Protein AF-T0ZLE6-F1 (afdb_monomer_lite)

Foldseek 3Di:
DPPPPPPPCLAEDEDDDDLDQPDDVVLLVVLLVVLQVCVVVSHHYDYPPRCHHNVVSNVNND

Organism: NCBI:txid410659

Secondary structure (DSSP, 8-state):
-----------EEE------TTS-HHHHHHHHHHHHHHHHTTPEEE-----STHHHHHHHH-

Sequence (62 aa):
MSVTSEQMITRSVCVYCASSRTSHPEYRQAAFKLGEVLAKQGIAILYGGGAVGSMGALADGA

Radius of gyration: 14.56 Å; chains: 1; bounding box: 21×13×55 Å

Structure (mmCIF, N/CA/C/O backbone):
data_AF-T0ZLE6-F1
#
_entry.id   AF-T0ZLE6-F1
#
loop_
_atom_site.group_PDB
_atom_site.id
_atom_site.type_symbol
_atom_site.label_atom_id
_atom_site.label_alt_id
_atom_site.label_comp_id
_atom_site.label_asym_id
_atom_site.label_entity_id
_atom_site.label_seq_id
_atom_site.pdbx_PDB_ins_code
_atom_site.Cartn_x
_atom_site.Cartn_y
_atom_site.Cartn_z
_atom_site.occupancy
_atom_site.B_iso_or_equiv
_atom_site.auth_seq_id
_atom_site.auth_comp_id
_atom_site.auth_asym_id
_atom_site.auth_atom_id
_atom_site.pdbx_PDB_model_num
ATOM 1 N N . MET A 1 1 ? -4.787 -2.429 39.634 1.00 43.88 1 MET A N 1
ATOM 2 C CA . MET A 1 1 ? -5.402 -2.256 38.302 1.00 43.88 1 MET A CA 1
ATOM 3 C C . MET A 1 1 ? -4.290 -1.811 37.363 1.00 43.88 1 MET A C 1
ATOM 5 O O . MET A 1 1 ? -4.147 -0.637 37.080 1.00 43.88 1 MET A O 1
ATOM 9 N N . SER A 1 2 ? -3.276 -2.648 37.151 1.00 37.00 2 SER A N 1
ATOM 10 C CA . SER A 1 2 ? -3.265 -3.656 36.078 1.00 37.00 2 SER A CA 1
ATOM 11 C C . SER A 1 2 ? -3.616 -2.990 34.755 1.00 37.00 2 SER A C 1
ATOM 13 O O . SER A 1 2 ? -4.741 -3.087 34.282 1.00 37.00 2 SER A O 1
ATOM 15 N N . VAL A 1 3 ? -2.650 -2.228 34.244 1.00 51.88 3 VAL A N 1
ATOM 16 C CA . VAL A 1 3 ? -2.616 -1.743 32.867 1.00 51.88 3 VAL A CA 1
ATOM 17 C C . VAL A 1 3 ? -2.799 -2.982 32.000 1.00 51.88 3 VAL A C 1
ATOM 19 O O . VAL A 1 3 ? -1.928 -3.851 31.983 1.00 51.88 3 VAL A O 1
ATOM 22 N N . THR A 1 4 ? -3.970 -3.127 31.388 1.00 53.16 4 THR A N 1
ATOM 23 C CA . THR A 1 4 ? -4.235 -4.200 30.439 1.00 53.16 4 THR A CA 1
ATOM 24 C C . THR A 1 4 ? -3.284 -3.992 29.273 1.00 53.16 4 THR A C 1
ATOM 26 O O . THR A 1 4 ? -3.513 -3.165 28.396 1.00 53.16 4 THR A O 1
ATOM 29 N N . SER A 1 5 ? -2.170 -4.712 29.304 1.00 60.22 5 SER A N 1
ATOM 30 C CA . SER A 1 5 ? -1.328 -4.972 28.151 1.00 60.22 5 SER A CA 1
ATOM 31 C C . SER A 1 5 ? -2.111 -5.867 27.191 1.00 60.22 5 SER A C 1
ATOM 33 O O . SER A 1 5 ? -1.809 -7.043 27.037 1.00 60.22 5 SER A O 1
ATOM 35 N N . GLU A 1 6 ? -3.151 -5.330 26.560 1.00 53.34 6 GLU A N 1
ATOM 36 C CA . GLU A 1 6 ? -3.444 -5.774 25.210 1.00 53.34 6 GLU A CA 1
ATOM 37 C C . GLU A 1 6 ? -2.400 -5.070 24.357 1.00 53.34 6 GLU A C 1
ATOM 39 O O . GLU A 1 6 ? -2.511 -3.881 24.059 1.00 53.34 6 GLU A O 1
ATOM 44 N N . GLN A 1 7 ? -1.330 -5.780 23.995 1.00 54.03 7 GLN A N 1
ATOM 45 C CA . GLN A 1 7 ? -0.682 -5.476 22.731 1.00 54.03 7 GLN A CA 1
ATOM 46 C C . GLN A 1 7 ? -1.818 -5.358 21.709 1.00 54.03 7 GLN A C 1
ATOM 48 O O . GLN A 1 7 ? -2.422 -6.367 21.354 1.00 54.03 7 GLN A O 1
ATOM 53 N N . MET A 1 8 ? -2.151 -4.135 21.279 1.00 53.28 8 MET A N 1
ATOM 54 C CA . MET A 1 8 ? -2.932 -3.927 20.069 1.00 53.28 8 MET A CA 1
ATOM 55 C C . MET A 1 8 ? -2.125 -4.610 18.978 1.00 53.28 8 MET A C 1
ATOM 57 O O . MET A 1 8 ? -1.142 -4.057 18.486 1.00 53.28 8 MET A O 1
ATOM 61 N N . ILE A 1 9 ? -2.466 -5.861 18.674 1.00 58.06 9 ILE A N 1
ATOM 62 C CA . ILE A 1 9 ? -1.910 -6.559 17.532 1.00 58.06 9 ILE A CA 1
ATOM 63 C C . ILE A 1 9 ? -2.475 -5.791 16.347 1.00 58.06 9 ILE A C 1
ATOM 65 O O . ILE A 1 9 ? -3.570 -6.088 15.872 1.00 58.06 9 ILE A O 1
ATOM 69 N N . THR A 1 10 ? -1.758 -4.757 15.908 1.00 67.50 10 THR A N 1
ATOM 70 C CA . THR A 1 10 ? -1.989 -4.119 14.622 1.00 67.50 10 THR A CA 1
ATOM 71 C C . THR A 1 10 ? -1.752 -5.223 13.609 1.00 67.50 10 THR A C 1
ATOM 73 O O . THR A 1 10 ? -0.608 -5.556 13.282 1.00 67.50 10 THR A O 1
ATOM 76 N N . ARG A 1 11 ? -2.839 -5.899 13.217 1.00 83.06 11 ARG A N 1
ATOM 77 C CA . ARG A 1 11 ? -2.801 -6.993 12.249 1.00 83.06 11 ARG A CA 1
ATOM 78 C C . ARG A 1 11 ? -2.132 -6.399 11.030 1.00 83.06 11 ARG A C 1
ATOM 80 O O . ARG A 1 11 ? -2.604 -5.400 10.501 1.00 83.06 11 ARG A O 1
ATOM 87 N N . SER A 1 12 ? -0.982 -6.947 10.677 1.00 86.44 12 SER A N 1
ATOM 88 C CA . SER A 1 12 ? -0.156 -6.412 9.613 1.00 86.44 12 SER A CA 1
ATOM 89 C C . SER A 1 12 ? 0.190 -7.515 8.633 1.00 86.44 12 SER A C 1
ATOM 91 O O . SER A 1 12 ? 0.490 -8.642 9.026 1.00 86.44 12 SER A O 1
ATOM 93 N N . VAL A 1 13 ? 0.083 -7.205 7.345 1.00 87.88 13 VAL A N 1
ATOM 94 C CA . VAL A 1 13 ? 0.317 -8.157 6.259 1.00 87.88 13 VAL A CA 1
ATOM 95 C C . VAL A 1 13 ? 1.479 -7.654 5.424 1.00 87.88 13 VAL A C 1
ATOM 97 O O . VAL A 1 13 ? 1.430 -6.554 4.879 1.00 87.88 13 VAL A O 1
ATOM 100 N N . CYS A 1 14 ? 2.528 -8.473 5.325 1.00 87.94 14 CYS A N 1
ATOM 101 C CA . CYS A 1 14 ? 3.642 -8.207 4.427 1.00 87.94 14 CYS A CA 1
ATOM 102 C C . CYS A 1 14 ? 3.279 -8.663 3.013 1.00 87.94 14 CYS A C 1
ATOM 104 O O . CYS A 1 14 ? 3.025 -9.846 2.785 1.00 87.94 14 CYS A O 1
ATOM 106 N N . VAL A 1 15 ? 3.243 -7.727 2.070 1.00 84.12 15 VAL A N 1
ATOM 107 C CA . VAL A 1 15 ? 2.872 -7.987 0.682 1.00 84.12 15 VAL A CA 1
ATOM 108 C C . VAL A 1 15 ? 4.106 -7.854 -0.203 1.00 84.12 15 VAL A C 1
ATOM 110 O O . VAL A 1 15 ? 4.701 -6.782 -0.332 1.00 84.12 15 VAL A O 1
ATOM 113 N N . TYR A 1 16 ? 4.470 -8.956 -0.856 1.00 83.75 16 TYR A N 1
ATOM 114 C CA . TYR A 1 16 ? 5.504 -8.973 -1.884 1.00 83.75 16 TYR A CA 1
ATOM 115 C C . TYR A 1 16 ? 4.876 -8.761 -3.261 1.00 83.75 16 TYR A C 1
ATOM 117 O O . TYR A 1 16 ? 4.134 -9.603 -3.763 1.00 83.75 16 TYR A O 1
ATOM 125 N N . CYS A 1 17 ? 5.208 -7.638 -3.895 1.00 75.75 17 CYS A N 1
ATOM 126 C CA . CYS A 1 17 ? 4.785 -7.316 -5.253 1.00 75.75 17 CYS A CA 1
ATOM 127 C C . CYS A 1 17 ? 5.984 -6.942 -6.125 1.00 75.75 17 CYS A C 1
ATOM 129 O O . CYS A 1 17 ? 6.977 -6.395 -5.647 1.00 75.75 17 CYS A O 1
ATOM 131 N N . ALA A 1 18 ? 5.875 -7.187 -7.431 1.00 71.25 18 ALA A N 1
ATOM 132 C CA . ALA A 1 18 ? 6.881 -6.745 -8.388 1.00 71.25 18 ALA A CA 1
ATOM 133 C C . ALA A 1 18 ? 6.916 -5.204 -8.476 1.00 71.25 18 ALA A C 1
ATOM 135 O O . ALA A 1 18 ? 5.880 -4.559 -8.675 1.00 71.25 18 ALA A O 1
ATOM 136 N N . SER A 1 19 ? 8.118 -4.619 -8.380 1.00 63.31 19 SER A N 1
ATOM 137 C CA . SER A 1 19 ? 8.361 -3.181 -8.616 1.00 63.31 19 SER A CA 1
ATOM 138 C C . SER A 1 19 ? 8.372 -2.812 -10.107 1.00 63.31 19 SER A C 1
ATOM 140 O O . SER A 1 19 ? 8.462 -1.637 -10.472 1.00 63.31 19 SER A O 1
ATOM 142 N N . SER A 1 20 ? 8.280 -3.812 -10.985 1.00 67.25 20 SER A N 1
ATOM 143 C CA . SER A 1 20 ? 8.322 -3.648 -12.431 1.00 67.25 20 SER A CA 1
ATOM 144 C C . SER A 1 20 ? 7.107 -2.867 -12.935 1.00 67.25 20 SER A C 1
ATOM 146 O O . SER A 1 20 ? 5.958 -3.206 -12.654 1.00 67.25 20 SER A O 1
ATOM 148 N N . ARG A 1 21 ? 7.355 -1.830 -13.743 1.00 62.41 21 ARG A N 1
ATOM 149 C CA . ARG A 1 21 ? 6.301 -1.087 -14.463 1.00 62.41 21 ARG A CA 1
ATOM 150 C C . ARG A 1 21 ? 5.697 -1.886 -15.626 1.00 62.41 21 ARG A C 1
ATOM 152 O O . ARG A 1 21 ? 4.672 -1.481 -16.157 1.00 62.41 21 ARG A O 1
ATOM 159 N N . THR A 1 22 ? 6.338 -2.991 -16.002 1.00 69.19 22 THR A N 1
ATOM 160 C CA . THR A 1 22 ? 5.967 -3.870 -17.120 1.00 69.19 22 THR A CA 1
ATOM 161 C C . THR A 1 22 ? 4.921 -4.922 -16.739 1.00 69.19 22 THR A C 1
ATOM 163 O O . THR A 1 22 ? 4.476 -5.678 -17.596 1.00 69.19 22 THR A O 1
ATOM 166 N N . SER A 1 23 ? 4.532 -5.011 -15.463 1.00 69.06 23 SER A N 1
ATOM 167 C CA . SER A 1 23 ? 3.485 -5.942 -15.038 1.00 69.06 23 SER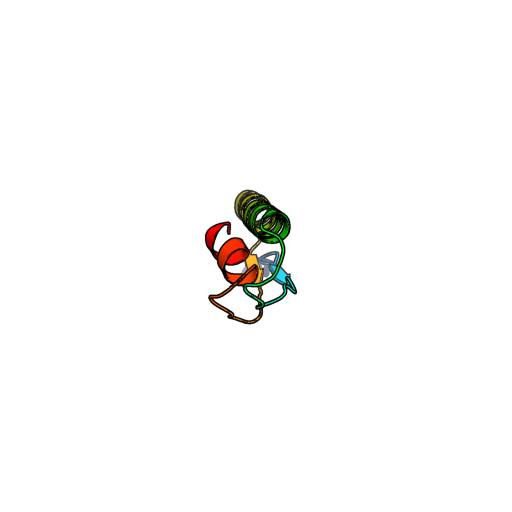 A CA 1
ATOM 168 C C . SER A 1 23 ? 2.141 -5.566 -15.662 1.00 69.06 23 SER A C 1
ATOM 170 O O . SER A 1 23 ? 1.804 -4.385 -15.761 1.00 69.06 23 SER A O 1
ATOM 172 N N . HIS A 1 24 ? 1.372 -6.581 -16.063 1.00 77.12 24 HIS A N 1
ATOM 173 C CA . HIS A 1 24 ? 0.049 -6.403 -16.664 1.00 77.12 24 HIS A CA 1
ATOM 174 C C . HIS A 1 24 ? -0.840 -5.507 -15.773 1.00 77.12 24 HIS A C 1
ATOM 176 O O . HIS A 1 24 ? -0.797 -5.653 -14.546 1.00 77.12 24 HIS A O 1
ATOM 182 N N . PRO A 1 25 ? -1.652 -4.595 -16.343 1.00 80.25 25 PRO A N 1
ATOM 183 C CA . PRO A 1 25 ? -2.471 -3.648 -15.575 1.00 80.25 25 PRO A CA 1
ATOM 184 C C . PRO A 1 25 ? -3.418 -4.322 -14.571 1.00 80.25 25 PRO A C 1
ATOM 186 O O . PRO A 1 25 ? -3.707 -3.751 -13.520 1.00 80.25 25 PRO A O 1
ATOM 189 N N . GLU A 1 26 ? -3.831 -5.559 -14.841 1.00 85.12 26 GLU A N 1
ATOM 190 C CA . GLU A 1 26 ? -4.637 -6.373 -13.926 1.00 85.12 26 GLU A CA 1
ATOM 191 C C . GLU A 1 26 ? -3.950 -6.614 -12.575 1.00 85.12 26 GLU A C 1
ATOM 193 O O . GLU A 1 26 ? -4.607 -6.559 -11.538 1.00 85.12 26 GLU A O 1
ATOM 198 N N . TYR A 1 27 ? -2.623 -6.788 -12.547 1.00 83.75 27 TYR A N 1
ATOM 199 C CA . TYR A 1 27 ? -1.879 -6.970 -11.296 1.00 83.75 27 TYR A CA 1
ATOM 200 C C . TYR A 1 27 ? -1.856 -5.699 -10.447 1.00 83.75 27 TYR A C 1
ATOM 202 O O . TYR A 1 27 ? -1.945 -5.778 -9.224 1.00 83.75 27 TYR A O 1
ATOM 210 N N . ARG A 1 28 ? -1.800 -4.520 -11.080 1.00 82.56 28 ARG A N 1
ATOM 211 C CA . ARG A 1 28 ? -1.956 -3.242 -10.369 1.00 82.56 28 ARG A CA 1
ATOM 212 C C . ARG A 1 28 ? -3.343 -3.111 -9.763 1.00 82.56 28 ARG A C 1
ATOM 214 O O . ARG A 1 28 ? -3.469 -2.704 -8.614 1.00 82.56 28 ARG A O 1
ATOM 221 N N . GLN A 1 29 ? -4.374 -3.461 -10.524 1.00 86.62 29 GLN A N 1
ATOM 222 C CA . GLN A 1 29 ? -5.751 -3.349 -10.060 1.00 86.62 29 GLN A CA 1
ATOM 223 C C . GLN A 1 29 ? -6.052 -4.347 -8.932 1.00 86.62 29 GLN A C 1
ATOM 225 O O . GLN A 1 29 ? -6.746 -4.007 -7.976 1.00 86.62 29 GLN A O 1
ATOM 230 N N . ALA A 1 30 ? -5.485 -5.553 -9.008 1.00 89.06 30 ALA A N 1
ATOM 231 C CA . ALA A 1 30 ? -5.533 -6.535 -7.931 1.00 89.06 30 ALA A CA 1
ATOM 232 C C . ALA A 1 30 ? -4.789 -6.048 -6.676 1.00 89.06 30 ALA A C 1
ATOM 234 O O . ALA A 1 30 ? -5.324 -6.171 -5.577 1.00 89.06 30 ALA A O 1
ATOM 235 N N . ALA A 1 31 ? -3.602 -5.451 -6.832 1.00 88.94 31 ALA A N 1
ATOM 236 C CA . ALA A 1 31 ? -2.835 -4.879 -5.724 1.00 88.94 31 ALA A CA 1
ATOM 237 C C . ALA A 1 31 ? -3.602 -3.748 -5.018 1.00 88.94 31 ALA A C 1
ATOM 239 O O . ALA A 1 31 ? -3.703 -3.756 -3.796 1.00 88.94 31 ALA A O 1
ATOM 240 N N . PHE A 1 32 ? -4.226 -2.842 -5.775 1.00 90.00 32 PHE A N 1
ATOM 241 C CA . PHE A 1 32 ? -5.081 -1.790 -5.220 1.00 90.00 32 PHE A CA 1
ATOM 242 C C . PHE A 1 32 ? -6.262 -2.358 -4.422 1.00 90.00 32 PHE A C 1
ATOM 244 O O . PHE A 1 32 ? -6.465 -1.992 -3.267 1.00 90.00 32 PHE A O 1
ATOM 251 N N . LYS A 1 33 ? -7.004 -3.315 -4.998 1.00 92.31 33 LYS A N 1
ATOM 252 C CA . LYS A 1 33 ? -8.128 -3.971 -4.307 1.00 92.31 33 LYS A CA 1
ATOM 253 C C . LYS A 1 33 ? -7.691 -4.691 -3.034 1.00 92.31 33 LYS A C 1
ATOM 255 O O . LYS A 1 33 ? -8.438 -4.710 -2.061 1.00 92.31 33 LYS A O 1
ATOM 260 N N . LEU A 1 34 ? -6.504 -5.298 -3.039 1.00 89.69 34 LEU A N 1
ATOM 261 C CA . LEU A 1 34 ? -5.951 -5.942 -1.853 1.00 89.69 34 LEU A CA 1
ATOM 262 C C . LEU A 1 34 ? -5.714 -4.914 -0.739 1.00 89.69 34 LEU A C 1
ATOM 264 O O . LEU A 1 34 ? -6.158 -5.149 0.381 1.00 89.69 34 LEU A O 1
ATOM 268 N N . GLY A 1 35 ? -5.080 -3.779 -1.052 1.00 90.38 35 GLY A N 1
ATOM 269 C CA . GLY A 1 35 ? -4.899 -2.673 -0.106 1.00 90.38 35 GLY A CA 1
ATOM 270 C C . GLY A 1 35 ? -6.232 -2.182 0.460 1.00 90.38 35 GLY A C 1
ATOM 271 O O . GLY A 1 35 ? -6.404 -2.146 1.675 1.00 90.38 35 GLY A O 1
ATOM 272 N N . GLU A 1 36 ? -7.218 -1.956 -0.413 1.00 93.62 36 GLU A N 1
ATOM 273 C CA . GLU A 1 36 ? -8.550 -1.460 -0.036 1.00 93.62 36 GLU A CA 1
ATOM 274 C C . GLU A 1 36 ? -9.274 -2.403 0.936 1.00 93.62 36 GLU A C 1
ATOM 276 O O . GLU A 1 36 ? -9.893 -1.969 1.910 1.00 93.62 36 GLU A O 1
ATOM 281 N N . VAL A 1 37 ? -9.200 -3.714 0.696 1.00 92.38 37 VAL A N 1
ATOM 282 C CA . VAL A 1 37 ? -9.808 -4.717 1.581 1.00 92.38 37 VAL A CA 1
ATOM 283 C C . VAL A 1 37 ? -9.089 -4.767 2.928 1.00 92.38 37 VAL A C 1
ATOM 285 O O . VAL A 1 37 ? -9.753 -4.834 3.963 1.00 92.38 37 VAL A O 1
ATOM 288 N N . LEU A 1 38 ? -7.756 -4.712 2.932 1.00 89.50 38 LEU A N 1
ATOM 289 C CA . LEU A 1 38 ? -6.962 -4.743 4.162 1.00 89.50 38 LEU A CA 1
ATOM 290 C C . LEU A 1 38 ? -7.215 -3.493 5.017 1.00 89.50 38 LEU A C 1
ATOM 292 O O . LEU A 1 38 ? -7.470 -3.624 6.215 1.00 89.50 38 LEU A O 1
ATOM 296 N N . ALA A 1 39 ? -7.282 -2.313 4.400 1.00 88.25 39 ALA A N 1
ATOM 297 C CA . ALA A 1 39 ? -7.629 -1.065 5.073 1.00 88.25 39 ALA A CA 1
ATOM 298 C C . ALA A 1 39 ? -9.041 -1.087 5.663 1.00 88.25 39 ALA A C 1
ATOM 300 O O . ALA A 1 39 ? -9.231 -0.750 6.832 1.00 88.25 39 ALA A O 1
ATOM 301 N N . LYS A 1 40 ? -10.032 -1.579 4.904 1.00 89.50 40 LYS A N 1
ATOM 302 C CA . LYS A 1 40 ? -11.406 -1.774 5.406 1.00 89.50 40 LYS A CA 1
ATOM 303 C C . LYS A 1 40 ? -11.474 -2.707 6.614 1.00 89.50 40 LYS A C 1
ATOM 305 O O . LYS A 1 40 ? -12.380 -2.576 7.431 1.00 89.50 40 LYS A O 1
ATOM 310 N N . GLN A 1 41 ? -10.541 -3.648 6.728 1.00 88.88 41 GLN A N 1
ATOM 311 C CA . GLN A 1 41 ? -10.447 -4.575 7.855 1.00 88.88 41 GLN A CA 1
ATOM 312 C C . GLN A 1 41 ? -9.576 -4.056 9.012 1.00 88.88 41 GLN A C 1
ATOM 314 O O . GLN A 1 41 ? -9.403 -4.772 9.999 1.00 88.88 41 GLN A O 1
ATOM 319 N N . GLY A 1 42 ? -9.035 -2.835 8.920 1.00 86.62 42 GLY A N 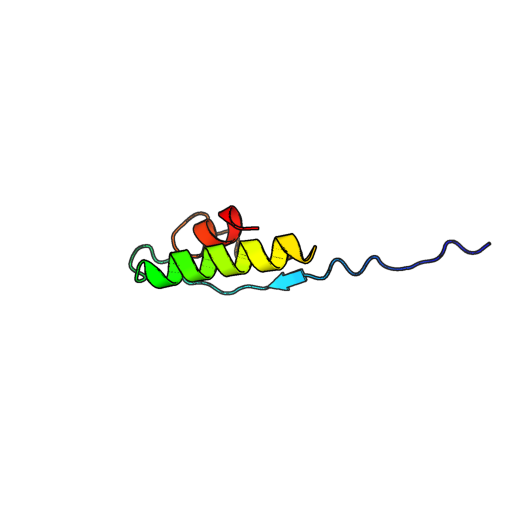1
ATOM 320 C CA . GLY A 1 42 ? -8.136 -2.270 9.930 1.00 86.62 42 GLY A CA 1
ATOM 321 C C . GLY A 1 42 ? -6.787 -2.991 10.002 1.00 86.62 42 GLY A C 1
ATOM 322 O O . GLY A 1 42 ? -6.166 -3.040 11.064 1.00 86.62 42 GLY A O 1
ATOM 323 N N . ILE A 1 43 ? -6.359 -3.601 8.895 1.00 89.19 43 ILE A N 1
ATOM 324 C CA . ILE A 1 43 ? -5.105 -4.343 8.781 1.00 89.19 43 ILE A CA 1
ATOM 325 C C . ILE A 1 43 ? -4.075 -3.437 8.107 1.00 89.19 43 ILE A C 1
ATOM 327 O O . ILE A 1 43 ? -4.278 -2.973 6.989 1.00 89.19 43 ILE A O 1
ATOM 331 N N . ALA A 1 44 ? -2.947 -3.210 8.773 1.00 86.81 44 ALA A N 1
ATOM 332 C CA . ALA A 1 44 ? -1.844 -2.448 8.208 1.00 86.81 44 ALA A CA 1
ATOM 333 C C . ALA A 1 44 ? -1.120 -3.257 7.122 1.00 86.81 44 ALA A C 1
ATOM 335 O O . ALA A 1 44 ? -0.907 -4.464 7.252 1.00 86.81 44 ALA A O 1
ATOM 336 N N . ILE A 1 45 ? -0.673 -2.596 6.062 1.00 87.81 45 ILE A N 1
ATOM 337 C CA . ILE A 1 45 ? 0.176 -3.228 5.052 1.00 87.81 45 ILE A CA 1
ATOM 338 C C . ILE A 1 45 ? 1.650 -2.914 5.301 1.00 87.81 45 ILE A C 1
ATOM 340 O O . ILE A 1 45 ? 2.031 -1.792 5.627 1.00 87.81 45 ILE A O 1
ATOM 344 N N . LEU A 1 46 ? 2.492 -3.925 5.118 1.00 86.31 46 LEU A N 1
ATOM 345 C CA . LEU A 1 46 ? 3.945 -3.816 5.094 1.00 86.31 46 LEU A CA 1
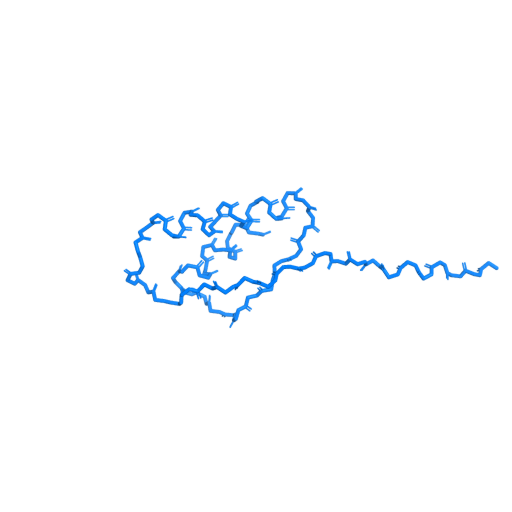ATOM 346 C C . LEU A 1 46 ? 4.400 -4.186 3.682 1.00 86.31 46 LEU A C 1
ATOM 348 O O . LEU A 1 46 ? 3.993 -5.209 3.139 1.00 86.31 46 LEU A O 1
ATOM 352 N N . TYR A 1 47 ? 5.233 -3.362 3.063 1.00 85.94 47 TYR A N 1
ATOM 353 C CA . TYR A 1 47 ? 5.758 -3.616 1.723 1.00 85.94 47 TYR A CA 1
ATOM 354 C C . TYR A 1 47 ? 7.171 -3.046 1.611 1.00 85.94 47 TYR A C 1
ATOM 356 O O . TYR A 1 47 ? 7.601 -2.257 2.450 1.00 85.94 47 TYR A O 1
ATOM 364 N N . GLY A 1 48 ? 7.909 -3.430 0.568 1.00 78.25 48 GLY A N 1
ATOM 365 C CA . GLY A 1 48 ? 9.324 -3.074 0.398 1.00 78.25 48 GLY A CA 1
ATOM 366 C C . GLY A 1 48 ? 9.631 -1.588 0.144 1.00 78.25 48 GLY A C 1
ATOM 367 O O . GLY A 1 48 ? 10.747 -1.280 -0.260 1.00 78.25 48 GLY A O 1
ATOM 368 N N . GLY A 1 49 ? 8.668 -0.673 0.313 1.00 73.12 49 GLY A N 1
ATOM 369 C CA . GLY A 1 49 ? 8.861 0.776 0.152 1.00 73.12 49 GLY A CA 1
ATOM 370 C C . GLY A 1 49 ? 8.989 1.263 -1.297 1.00 73.12 49 GLY A C 1
ATOM 371 O O . GLY A 1 49 ? 9.351 2.411 -1.539 1.00 73.12 49 GLY A O 1
ATOM 372 N N . GLY A 1 50 ? 8.712 0.409 -2.286 1.00 73.62 50 GLY A N 1
ATOM 373 C CA . GLY A 1 50 ? 8.769 0.793 -3.695 1.00 73.62 50 GLY A CA 1
ATOM 374 C C . GLY A 1 50 ? 7.569 1.647 -4.113 1.00 73.62 50 GLY A C 1
ATOM 375 O O . GLY A 1 50 ? 6.454 1.148 -4.172 1.00 73.62 50 GLY A O 1
ATOM 376 N N . ALA A 1 51 ? 7.787 2.901 -4.511 1.00 64.19 51 ALA A N 1
ATOM 377 C CA . ALA A 1 51 ? 6.723 3.809 -4.973 1.00 64.19 51 ALA A CA 1
ATOM 378 C C . ALA A 1 51 ? 6.282 3.585 -6.442 1.00 64.19 51 ALA A C 1
ATOM 380 O O . ALA A 1 51 ? 5.668 4.448 -7.065 1.00 64.19 51 ALA A O 1
ATOM 381 N N . VAL A 1 52 ? 6.649 2.456 -7.055 1.00 70.75 52 VAL A N 1
ATOM 382 C CA . VAL A 1 52 ? 6.493 2.214 -8.499 1.00 70.75 52 VAL A CA 1
ATOM 383 C C . VAL A 1 52 ? 5.908 0.838 -8.790 1.00 70.75 52 VAL A C 1
ATOM 385 O O . VAL A 1 52 ? 6.167 -0.138 -8.089 1.00 70.75 52 VAL A O 1
ATOM 388 N N . GLY A 1 53 ? 5.128 0.758 -9.871 1.00 76.19 53 GLY A N 1
ATOM 389 C CA . GLY A 1 53 ? 4.552 -0.505 -10.339 1.00 76.19 53 GLY A CA 1
ATOM 390 C C . GLY A 1 53 ? 3.341 -0.932 -9.512 1.00 76.19 53 GLY A C 1
ATOM 391 O O . GLY A 1 53 ? 2.402 -0.150 -9.369 1.00 76.19 53 GLY A O 1
ATOM 392 N N . SER A 1 54 ? 3.356 -2.175 -9.030 1.00 75.06 54 SER A N 1
ATOM 393 C CA . SER A 1 54 ? 2.251 -2.780 -8.270 1.00 75.06 54 SER A CA 1
ATOM 394 C C . SER A 1 54 ? 2.313 -2.448 -6.774 1.00 75.06 54 SER A C 1
ATOM 396 O O . SER A 1 54 ? 1.277 -2.427 -6.122 1.00 75.06 54 SER A O 1
ATOM 398 N N . MET A 1 55 ? 3.501 -2.126 -6.238 1.00 79.94 55 MET A N 1
ATOM 399 C CA . MET A 1 55 ? 3.647 -1.660 -4.849 1.00 79.94 55 MET A CA 1
ATOM 400 C C . MET A 1 55 ? 3.011 -0.284 -4.624 1.00 79.94 55 MET A C 1
ATOM 40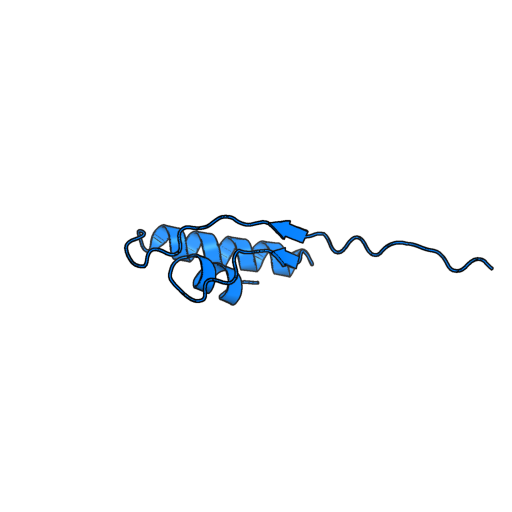2 O O . MET A 1 55 ? 2.355 -0.096 -3.609 1.00 79.94 55 MET A O 1
ATOM 406 N N . GLY A 1 56 ? 3.146 0.644 -5.580 1.00 82.31 56 GLY A N 1
ATOM 407 C CA . GLY A 1 56 ? 2.466 1.943 -5.502 1.00 82.31 56 GLY A CA 1
ATOM 408 C C . GLY A 1 56 ? 0.946 1.779 -5.471 1.00 82.31 56 GLY A C 1
ATOM 409 O O . GLY A 1 56 ? 0.298 2.294 -4.578 1.00 82.31 56 GLY A O 1
ATOM 410 N N . ALA A 1 57 ? 0.398 0.944 -6.359 1.00 85.81 57 ALA A N 1
ATOM 411 C CA . ALA A 1 57 ? -1.040 0.673 -6.387 1.00 85.81 57 ALA A CA 1
ATOM 412 C C . ALA A 1 57 ? -1.557 0.017 -5.093 1.00 85.81 57 ALA A C 1
ATOM 414 O O . ALA A 1 57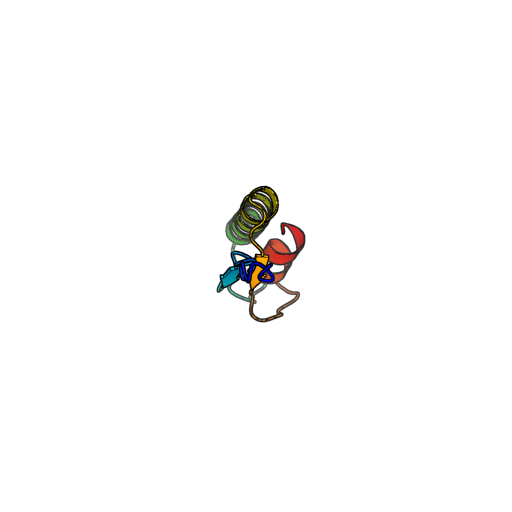 ? -2.658 0.326 -4.657 1.00 85.81 57 ALA A O 1
ATOM 415 N N . LEU A 1 58 ? -0.772 -0.875 -4.477 1.00 86.12 58 LEU A N 1
ATOM 416 C CA . LEU A 1 58 ? -1.092 -1.447 -3.166 1.00 86.12 58 LEU A CA 1
ATOM 417 C C . LEU A 1 58 ? -1.134 -0.369 -2.076 1.00 86.12 58 LEU A C 1
ATOM 419 O O . LEU A 1 58 ? -2.059 -0.361 -1.271 1.00 86.12 58 LEU A O 1
ATOM 423 N N . ALA A 1 59 ? -0.131 0.511 -2.055 1.00 85.06 59 ALA A N 1
ATOM 424 C CA . ALA A 1 59 ? -0.028 1.594 -1.086 1.00 85.06 59 ALA A CA 1
ATOM 425 C C . ALA A 1 59 ? -1.125 2.653 -1.271 1.00 85.06 59 ALA A C 1
ATOM 427 O O . ALA A 1 59 ? -1.627 3.159 -0.282 1.00 85.06 59 ALA A O 1
ATOM 428 N N . ASP A 1 60 ? -1.529 2.942 -2.510 1.00 86.12 60 ASP A N 1
ATOM 429 C CA . ASP A 1 60 ? -2.639 3.855 -2.813 1.00 86.12 60 ASP A CA 1
ATOM 430 C C . ASP A 1 60 ? -4.001 3.292 -2.372 1.00 86.12 60 ASP A C 1
ATOM 432 O O . ASP A 1 60 ? -4.955 4.046 -2.182 1.00 86.12 60 ASP A O 1
ATOM 436 N N . GLY A 1 61 ? -4.119 1.964 -2.279 1.00 84.12 61 GLY A N 1
ATOM 437 C CA . GLY A 1 61 ? -5.355 1.291 -1.888 1.00 84.12 61 GLY A CA 1
ATOM 438 C C . GLY A 1 61 ? -5.537 1.132 -0.379 1.00 84.12 61 GLY A C 1
ATOM 439 O O . GLY A 1 61 ? -6.675 0.973 0.053 1.00 84.12 61 GLY A O 1
ATOM 440 N N . ALA A 1 62 ? 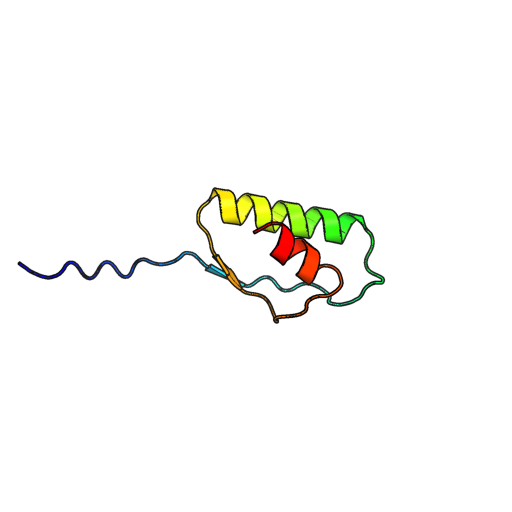-4.455 1.131 0.405 1.00 81.50 62 ALA A N 1
ATOM 441 C CA . ALA A 1 62 ? -4.497 0.884 1.848 1.00 81.50 62 ALA A CA 1
ATOM 442 C C . ALA A 1 62 ? -4.501 2.172 2.682 1.00 81.50 62 ALA A C 1
ATOM 444 O O . ALA A 1 62 ? -5.137 2.165 3.759 1.00 81.50 62 ALA A O 1
#

pLDDT: mean 77.52, std 13.33, range [37.0, 93.62]